Protein AF-A0A0D6JQP1-F1 (afdb_monomer_lite)

Structure (mmCIF, N/CA/C/O backbone):
data_AF-A0A0D6JQP1-F1
#
_entry.id   AF-A0A0D6JQP1-F1
#
loop_
_atom_site.group_PDB
_atom_site.id
_atom_site.type_symbol
_atom_site.label_atom_id
_atom_site.label_alt_id
_atom_site.label_comp_id
_atom_site.label_asym_id
_atom_site.label_entity_id
_atom_site.label_seq_id
_atom_site.pdbx_PDB_ins_code
_atom_site.Cartn_x
_atom_site.Cartn_y
_atom_site.Cartn_z
_atom_site.occupancy
_atom_site.B_iso_or_equiv
_atom_site.auth_seq_id
_atom_site.auth_comp_id
_atom_site.auth_asym_id
_atom_site.auth_atom_id
_atom_site.pdbx_PDB_model_num
ATOM 1 N N . MET A 1 1 ? 3.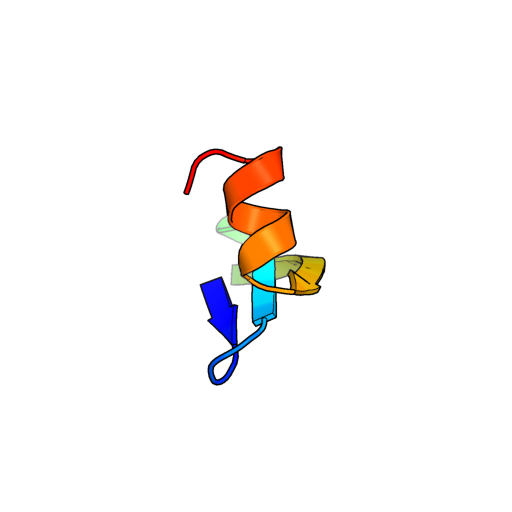622 -2.752 2.821 1.00 94.56 1 MET A N 1
ATOM 2 C CA . MET A 1 1 ? 4.145 -4.072 3.253 1.00 94.56 1 MET A CA 1
ATOM 3 C C . MET A 1 1 ? 4.921 -4.693 2.107 1.00 94.56 1 MET A C 1
ATOM 5 O O . MET A 1 1 ? 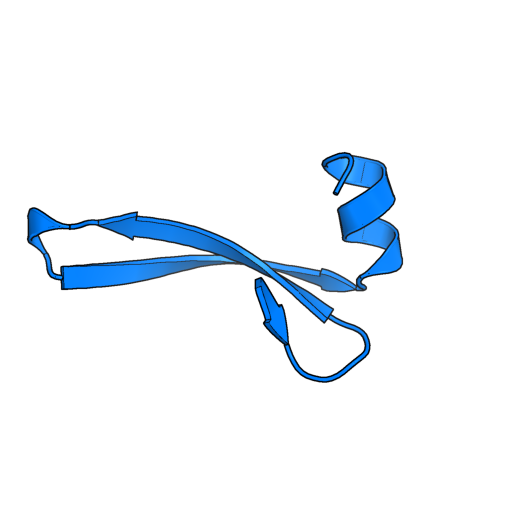4.332 -4.890 1.050 1.00 94.56 1 MET A O 1
ATOM 9 N N . HIS A 1 2 ? 6.212 -4.981 2.276 1.00 94.94 2 HIS A N 1
ATOM 10 C CA . HIS A 1 2 ? 6.955 -5.697 1.237 1.00 94.94 2 HIS A CA 1
ATOM 11 C C . HIS A 1 2 ? 6.474 -7.144 1.140 1.00 94.94 2 HIS A C 1
ATOM 13 O O . HIS A 1 2 ? 6.341 -7.835 2.150 1.00 94.94 2 HIS A O 1
ATOM 19 N N . VAL A 1 3 ? 6.205 -7.586 -0.085 1.00 94.38 3 VAL A N 1
ATOM 20 C CA . VAL A 1 3 ? 5.819 -8.957 -0.408 1.00 94.38 3 VAL A CA 1
ATOM 21 C C . VAL A 1 3 ? 6.885 -9.522 -1.335 1.00 94.38 3 VAL A C 1
ATOM 23 O O . VAL A 1 3 ? 7.109 -9.019 -2.438 1.00 94.38 3 VAL A O 1
ATOM 26 N N . SER A 1 4 ? 7.556 -10.583 -0.881 1.00 93.75 4 SER A N 1
ATOM 27 C CA . SER A 1 4 ? 8.772 -11.092 -1.525 1.00 93.75 4 SER A CA 1
ATOM 28 C C . SER A 1 4 ? 9.845 -9.989 -1.624 1.00 93.75 4 SER A C 1
ATOM 30 O O . SER A 1 4 ? 10.149 -9.354 -0.616 1.00 93.75 4 SER A O 1
ATOM 32 N N . ARG A 1 5 ? 10.451 -9.782 -2.803 1.00 92.50 5 ARG A N 1
ATOM 33 C CA . ARG A 1 5 ? 11.546 -8.818 -3.027 1.00 92.50 5 ARG A CA 1
ATOM 34 C C . ARG A 1 5 ? 11.203 -7.647 -3.945 1.00 92.50 5 ARG A C 1
ATOM 36 O O . ARG A 1 5 ? 11.965 -6.692 -3.984 1.00 92.50 5 ARG A O 1
ATOM 43 N N . THR A 1 6 ? 10.116 -7.728 -4.710 1.00 96.44 6 THR A N 1
ATOM 44 C CA . THR A 1 6 ? 9.854 -6.776 -5.807 1.00 96.44 6 THR A CA 1
ATOM 45 C C . THR A 1 6 ? 8.455 -6.184 -5.790 1.00 96.44 6 THR A C 1
ATOM 47 O O . THR A 1 6 ? 8.134 -5.411 -6.684 1.00 96.44 6 THR A O 1
ATOM 50 N N . TYR A 1 7 ? 7.623 -6.525 -4.804 1.00 97.44 7 TYR A N 1
ATOM 51 C CA . TYR A 1 7 ? 6.262 -6.012 -4.692 1.00 97.44 7 TYR A CA 1
ATOM 52 C C . TYR A 1 7 ? 6.024 -5.367 -3.331 1.00 97.44 7 TYR A C 1
ATOM 54 O O . TYR A 1 7 ? 6.550 -5.806 -2.305 1.00 97.44 7 TYR A O 1
ATOM 62 N N . THR A 1 8 ? 5.169 -4.354 -3.331 1.00 96.94 8 THR A N 1
ATOM 63 C CA . THR A 1 8 ? 4.664 -3.692 -2.136 1.00 96.94 8 THR A CA 1
ATOM 64 C C . THR A 1 8 ? 3.144 -3.771 -2.153 1.00 96.94 8 THR A C 1
ATOM 66 O O . THR A 1 8 ? 2.505 -3.426 -3.143 1.00 96.94 8 THR A O 1
ATOM 69 N N . ALA A 1 9 ? 2.563 -4.243 -1.053 1.0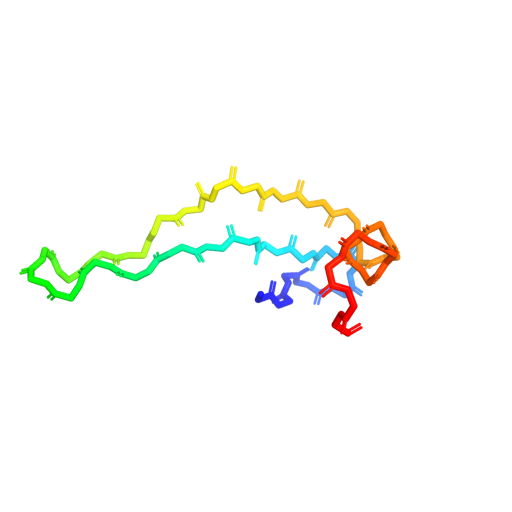0 97.69 9 ALA A N 1
ATOM 70 C CA . ALA A 1 9 ? 1.131 -4.190 -0.810 1.00 97.69 9 ALA A CA 1
ATOM 71 C C . ALA A 1 9 ? 0.793 -2.946 0.024 1.00 97.69 9 ALA A C 1
ATOM 73 O O . ALA A 1 9 ? 1.368 -2.748 1.105 1.00 97.69 9 ALA A O 1
ATOM 74 N N . ILE A 1 10 ? -0.137 -2.134 -0.474 1.00 96.50 10 ILE A N 1
ATOM 75 C CA . ILE A 1 10 ? -0.771 -1.040 0.264 1.00 96.50 10 ILE A CA 1
ATOM 76 C C . ILE A 1 10 ? -2.008 -1.614 0.941 1.00 96.50 10 ILE A C 1
ATOM 78 O O . ILE A 1 10 ? -2.825 -2.280 0.303 1.00 96.50 10 ILE A O 1
ATOM 82 N N . TYR A 1 11 ? -2.123 -1.399 2.243 1.00 97.12 11 TYR A N 1
ATOM 83 C CA . TYR A 1 11 ? -3.147 -2.031 3.061 1.00 97.12 11 TYR A CA 1
ATOM 84 C C . TYR A 1 11 ? -3.709 -1.051 4.081 1.00 97.12 11 TYR A C 1
ATOM 86 O O . TYR A 1 11 ? -3.072 -0.055 4.420 1.00 97.12 11 TYR A O 1
ATOM 94 N N . THR A 1 12 ? -4.893 -1.374 4.583 1.00 97.69 12 THR A N 1
ATOM 95 C CA . THR A 1 12 ? -5.457 -0.765 5.786 1.00 97.69 12 THR A CA 1
ATOM 96 C C . THR A 1 12 ? -5.678 -1.835 6.849 1.00 97.69 12 THR A C 1
ATOM 98 O O . THR A 1 12 ? -5.865 -3.013 6.521 1.00 97.69 12 THR A O 1
ATOM 101 N N . VAL A 1 13 ? -5.639 -1.426 8.114 1.00 98.06 13 VAL A N 1
ATOM 102 C CA . VAL A 1 13 ? -5.934 -2.283 9.265 1.00 98.06 13 VAL A CA 1
ATOM 103 C C . VAL A 1 13 ? -7.273 -1.857 9.844 1.00 98.06 13 VAL A C 1
ATOM 105 O O . VAL A 1 13 ? -7.497 -0.675 10.101 1.00 98.06 13 VAL A O 1
ATOM 108 N N . LEU A 1 14 ? -8.158 -2.830 10.018 1.00 98.06 14 LEU A N 1
ATOM 109 C CA . LEU A 1 14 ? -9.464 -2.671 10.636 1.00 98.06 14 LEU A CA 1
ATOM 110 C C . LEU A 1 14 ? -9.434 -3.423 11.969 1.00 98.06 14 LEU A C 1
ATOM 112 O O . LEU A 1 14 ? -9.605 -4.641 12.022 1.00 98.06 14 LEU A O 1
ATOM 116 N N . GLU A 1 15 ? -9.093 -2.697 13.034 1.00 97.88 15 GLU A N 1
ATOM 117 C CA . GLU A 1 15 ? -8.789 -3.275 14.351 1.00 97.88 15 GLU A CA 1
ATOM 118 C C . GLU A 1 15 ? -10.015 -3.926 15.012 1.00 97.88 15 GLU A C 1
ATOM 120 O O . GLU A 1 15 ? -9.888 -4.975 15.645 1.00 97.88 15 GLU A O 1
ATOM 125 N N . GLU A 1 16 ? -11.208 -3.343 14.846 1.00 98.00 16 GLU A N 1
ATOM 126 C CA . GLU A 1 16 ? -12.449 -3.863 15.439 1.00 98.00 16 GLU A CA 1
ATOM 127 C C . GLU A 1 16 ? -12.808 -5.237 14.858 1.00 98.00 16 GLU A C 1
ATOM 129 O O . GLU A 1 16 ? -13.160 -6.168 15.587 1.00 98.00 16 GLU A O 1
ATOM 134 N N . GLU A 1 17 ? -12.637 -5.388 13.548 1.00 98.44 17 GLU A N 1
ATOM 135 C CA . GLU A 1 17 ? -12.873 -6.617 12.799 1.00 98.44 17 GLU A CA 1
ATOM 136 C C . GLU A 1 17 ? -11.692 -7.593 12.867 1.00 98.44 17 GLU A C 1
ATOM 138 O O . GLU A 1 17 ? -11.831 -8.752 12.478 1.00 98.44 17 GLU A O 1
ATOM 143 N N . ARG A 1 18 ? -10.541 -7.157 13.398 1.00 97.75 18 ARG A N 1
ATOM 144 C CA . ARG A 1 18 ? -9.269 -7.900 13.403 1.00 97.75 18 ARG A CA 1
ATOM 145 C C . ARG A 1 18 ? -8.828 -8.307 11.996 1.00 97.75 18 ARG A C 1
ATOM 147 O O . ARG A 1 18 ? -8.356 -9.424 11.774 1.00 97.75 18 ARG A O 1
ATOM 154 N N . GLU A 1 19 ? -8.973 -7.392 11.045 1.00 98.25 19 GLU A N 1
ATOM 155 C CA . GLU A 1 19 ? -8.697 -7.635 9.631 1.00 98.25 19 GLU A CA 1
ATOM 156 C C . GLU A 1 19 ? -7.599 -6.723 9.081 1.00 98.25 19 GLU A C 1
ATOM 158 O O . GLU A 1 19 ? -7.465 -5.556 9.446 1.00 98.25 19 GLU A O 1
ATOM 163 N N . VAL A 1 20 ? -6.856 -7.249 8.107 1.00 98.00 20 VAL A N 1
ATOM 164 C CA . VAL A 1 20 ? -5.993 -6.457 7.228 1.00 98.00 20 VAL A CA 1
ATOM 165 C C . VAL A 1 20 ? -6.533 -6.580 5.813 1.00 98.00 20 VAL A C 1
ATOM 167 O O . VAL A 1 20 ? -6.651 -7.687 5.286 1.00 98.00 20 VAL A O 1
ATOM 170 N N . ARG A 1 21 ? -6.851 -5.448 5.182 1.00 98.00 21 ARG A N 1
ATOM 171 C CA . ARG A 1 21 ? -7.383 -5.417 3.815 1.00 98.00 21 ARG A CA 1
ATOM 172 C C . ARG A 1 21 ? -6.361 -4.832 2.861 1.00 98.00 21 ARG A C 1
ATOM 174 O O . ARG A 1 21 ? -5.845 -3.738 3.084 1.00 98.00 21 ARG A O 1
ATOM 181 N N . ILE A 1 22 ? -6.091 -5.566 1.787 1.00 97.50 22 ILE A N 1
ATOM 182 C CA . ILE A 1 22 ? -5.215 -5.110 0.711 1.00 97.50 22 ILE A CA 1
ATOM 183 C C . ILE A 1 22 ? -6.011 -4.188 -0.205 1.00 97.50 22 ILE A C 1
ATOM 185 O O . ILE A 1 22 ? -7.075 -4.562 -0.694 1.00 97.50 22 ILE A O 1
ATOM 189 N N . LEU A 1 23 ? -5.485 -2.989 -0.423 1.00 96.81 23 LEU A N 1
ATOM 190 C CA . LEU A 1 23 ? -6.059 -1.994 -1.322 1.00 96.81 23 LEU A CA 1
ATOM 191 C C . LEU A 1 23 ? -5.423 -2.099 -2.709 1.00 96.81 23 LEU A C 1
ATOM 193 O O . LEU A 1 23 ? -6.118 -2.040 -3.718 1.00 96.81 23 LEU A O 1
ATOM 197 N N . GLU A 1 24 ? -4.103 -2.292 -2.753 1.00 96.62 24 GLU A N 1
ATOM 198 C CA . GLU A 1 24 ? -3.343 -2.403 -3.997 1.00 96.62 24 GLU A CA 1
ATOM 199 C C . GLU A 1 24 ? -2.089 -3.266 -3.801 1.00 96.62 24 GLU A C 1
ATOM 201 O O . GLU A 1 24 ? -1.494 -3.287 -2.720 1.00 96.62 24 GLU A O 1
ATOM 206 N N . ILE A 1 25 ? -1.664 -3.951 -4.866 1.00 96.50 25 ILE A N 1
ATOM 207 C CA . ILE A 1 25 ? -0.355 -4.603 -4.964 1.00 96.50 25 ILE A CA 1
ATOM 208 C C . ILE A 1 25 ? 0.324 -4.094 -6.229 1.00 96.50 25 ILE A C 1
ATOM 210 O O . ILE A 1 25 ? -0.241 -4.170 -7.317 1.00 96.50 25 ILE A O 1
ATOM 214 N N . LEU A 1 26 ? 1.544 -3.594 -6.080 1.00 96.81 26 LEU A N 1
ATOM 215 C CA . LEU A 1 26 ? 2.299 -2.952 -7.148 1.00 96.81 26 LEU A CA 1
ATOM 216 C C . LEU A 1 26 ? 3.792 -3.285 -7.021 1.00 96.81 26 LEU A C 1
ATOM 218 O O . LEU A 1 26 ? 4.243 -3.632 -5.923 1.00 96.81 26 LEU A O 1
ATOM 222 N N . PRO A 1 27 ? 4.574 -3.203 -8.114 1.00 97.25 27 PRO A N 1
ATOM 223 C CA . PRO A 1 27 ? 6.026 -3.291 -8.035 1.00 97.25 27 PRO A CA 1
ATOM 224 C C . PRO A 1 27 ? 6.600 -2.260 -7.056 1.00 97.25 27 PRO A C 1
ATOM 226 O O . PRO A 1 27 ? 6.081 -1.150 -6.931 1.00 97.25 27 PRO A O 1
ATOM 229 N N . ILE A 1 28 ? 7.679 -2.623 -6.364 1.00 95.62 28 ILE A N 1
ATOM 230 C CA . ILE A 1 28 ? 8.289 -1.803 -5.307 1.00 95.62 28 ILE A CA 1
ATOM 231 C C . ILE A 1 28 ? 8.706 -0.412 -5.809 1.00 95.62 28 ILE A C 1
ATOM 233 O O . ILE A 1 28 ? 8.419 0.585 -5.150 1.00 95.62 28 ILE A O 1
ATOM 237 N N . ASP A 1 29 ? 9.268 -0.329 -7.016 1.00 95.44 29 ASP A N 1
ATOM 238 C CA . ASP A 1 29 ? 9.697 0.938 -7.616 1.00 95.44 29 ASP A CA 1
ATOM 239 C C . ASP A 1 29 ? 8.517 1.881 -7.884 1.00 95.44 29 ASP A C 1
ATOM 241 O O . ASP A 1 29 ? 8.632 3.097 -7.727 1.00 95.44 29 ASP A O 1
ATOM 245 N N . ASP A 1 30 ? 7.364 1.330 -8.268 1.00 96.75 30 ASP A N 1
ATOM 246 C CA . ASP A 1 30 ? 6.154 2.116 -8.508 1.00 96.75 30 ASP A CA 1
ATOM 247 C C . ASP A 1 30 ? 5.503 2.564 -7.199 1.00 96.75 30 ASP A C 1
ATOM 249 O O . ASP A 1 30 ? 4.844 3.605 -7.172 1.00 96.75 30 ASP A O 1
ATOM 253 N N . ALA A 1 31 ? 5.684 1.800 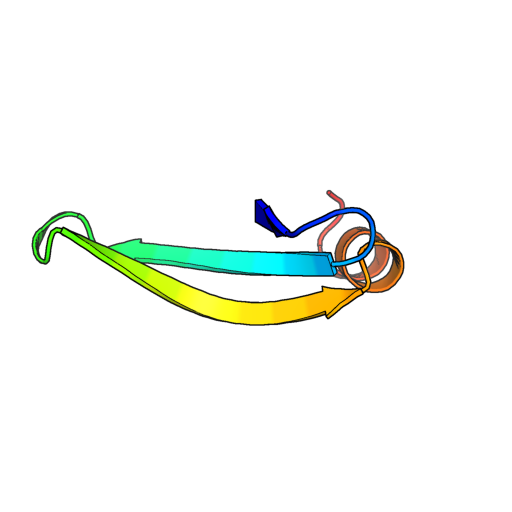-6.119 1.00 94.50 31 ALA A N 1
ATOM 254 C CA . ALA A 1 31 ? 5.202 2.163 -4.792 1.00 94.50 31 ALA A CA 1
ATOM 255 C C . ALA A 1 31 ? 6.004 3.319 -4.198 1.00 94.50 31 ALA A C 1
ATOM 257 O O . ALA A 1 31 ? 5.399 4.284 -3.736 1.00 94.50 31 ALA A O 1
ATOM 258 N N . HIS A 1 32 ? 7.337 3.260 -4.277 1.00 92.19 32 HIS A N 1
ATOM 259 C CA . HIS A 1 32 ? 8.211 4.341 -3.813 1.00 92.19 32 HIS A CA 1
ATOM 260 C C . HIS A 1 32 ? 7.928 5.644 -4.570 1.00 92.19 32 HIS A C 1
ATOM 262 O O . HIS A 1 32 ? 7.762 6.691 -3.957 1.00 92.19 32 HIS A O 1
ATOM 268 N N . LYS A 1 33 ? 7.750 5.582 -5.899 1.00 94.06 33 LYS A N 1
ATOM 269 C CA . LYS A 1 33 ? 7.408 6.770 -6.705 1.00 94.06 33 LYS A CA 1
ATOM 270 C C . LYS A 1 33 ? 6.068 7.402 -6.334 1.00 94.06 33 LYS A C 1
ATOM 272 O O . LYS A 1 33 ? 5.932 8.617 -6.421 1.00 94.06 33 LYS A O 1
ATOM 277 N N . ARG A 1 34 ? 5.051 6.587 -6.035 1.00 94.12 34 ARG A N 1
ATOM 278 C CA . ARG A 1 34 ? 3.681 7.076 -5.808 1.00 94.12 34 ARG A CA 1
ATOM 279 C C . ARG A 1 34 ? 3.430 7.533 -4.380 1.00 94.12 34 ARG A C 1
ATOM 281 O O . ARG A 1 34 ? 2.610 8.423 -4.182 1.00 94.12 34 ARG A O 1
ATOM 288 N N . TYR A 1 35 ? 4.086 6.903 -3.412 1.00 89.62 35 TYR A N 1
ATOM 289 C CA . TYR A 1 35 ? 3.756 7.061 -1.999 1.00 89.62 35 TYR A CA 1
ATOM 290 C C . TYR A 1 35 ? 4.945 7.462 -1.115 1.00 89.62 35 TYR A C 1
ATOM 292 O O . TYR A 1 35 ? 4.754 7.578 0.0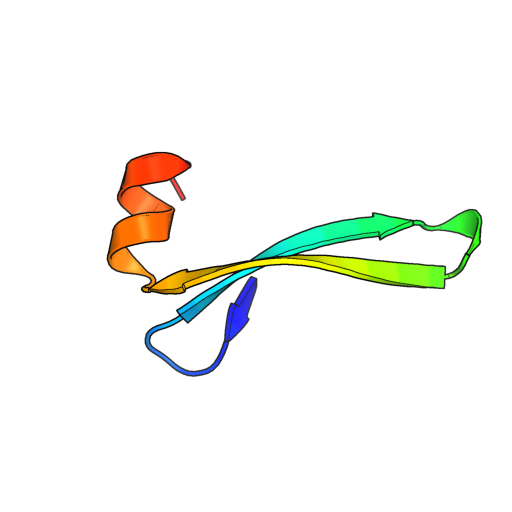90 1.00 89.62 35 TYR A O 1
ATOM 300 N N . ASP A 1 36 ? 6.127 7.707 -1.693 1.00 79.69 36 ASP A N 1
ATOM 301 C CA . ASP A 1 36 ? 7.303 8.248 -0.988 1.00 79.69 36 ASP A CA 1
ATOM 302 C C . ASP A 1 36 ? 7.790 7.365 0.186 1.00 79.69 36 ASP A C 1
ATOM 304 O O . ASP A 1 36 ? 8.227 7.851 1.230 1.00 79.69 36 ASP A O 1
ATOM 308 N N . PHE A 1 37 ? 7.681 6.043 0.015 1.00 69.38 37 PHE A N 1
ATOM 309 C CA . PHE A 1 37 ? 8.217 5.037 0.942 1.00 69.38 37 PHE A CA 1
ATOM 310 C C . PHE A 1 37 ? 9.687 4.713 0.670 1.00 69.38 37 PHE A C 1
ATOM 312 O O . PHE A 1 37 ? 10.087 4.749 -0.518 1.00 69.38 37 PHE A O 1
#

Organism: NCBI:txid1476858

pLDDT: mean 95.01, std 5.41, range [69.38, 98.44]

Secondary structure (DSSP, 8-state):
-EETTTEEEEEEEETTTTEEEEEEEEEHHHHHHHH--

Radius of gyra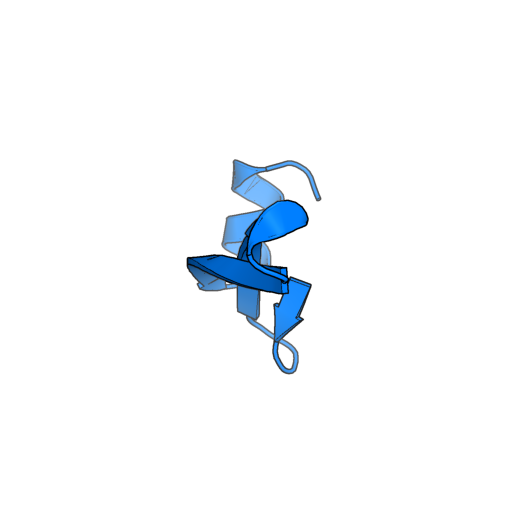tion: 10.95 Å; chains: 1; bounding box: 24×19×24 Å

Foldseek 3Di:
DDDDDFKDWDWDADVVVRDIGTPDIDTPVVCCVPPVD

Sequence (37 aa):
MHVSRTYTAIYTVLEEEREVRILEILPIDDAHKRYDF